Protein AF-A0A5C6BCT9-F1 (afdb_monomer)

Organism: NCBI:txid2528004

Solvent-accessible surface area (backbone atoms only — not comparable to full-atom values): 6026 Å² total; per-residue (Å²): 112,51,67,58,30,46,53,52,21,51,51,41,50,52,51,44,54,54,49,53,48,53,54,53,56,46,30,68,36,83,82,48,69,63,57,76,90,54,64,61,57,38,62,55,40,21,53,52,31,17,50,18,51,40,49,30,27,51,70,67,74,62,57,91,51,93,64,52,34,55,53,46,19,50,54,42,23,54,50,41,49,52,49,52,53,49,42,41,62,56,21,50,63,52,43,52,51,51,54,50,54,50,44,71,74,49,76,71,84,73,77,133

pLDDT: mean 81.6, std 11.82, range [47.47, 94.31]

Foldseek 3Di:
DLVVLVVQLVVLVVVLVVLLVVLLVLLQDLPNPQPPPPVVNLPPRLLSNLSSVQVNCVVVVNRPDPCSSVVSSVVRSVVRVVSSVVSSVVSVVSSVVVVVVVCVVCVPDDDD

Nearest PDB structures (foldseek):
  7a0g-assembly1_JJJ  TM=2.947E-01  e=9.870E+00  Serratia marcescens

Mean predicted aligned error: 7.82 Å

Radius of gyration: 19.72 Å; Cα contacts (8 Å, |Δi|>4): 82; chains: 1; bounding box: 42×19×59 Å

Secondary structure (DSSP, 8-state):
-HHHHHHHHHHHHHHHHHHHHHHHHHHT-SSS-S----THHHHHHHHHHHHHHHHHHHHTT---STTHHHHHHHHHHHHHHHHHHHHHHHHHHHHHHHHHHHHHH--S----

Sequence (112 aa):
MIWVALTFTLLFVVAFVFKAKVVWDASHDIYSGGGVPTLDFPIFFPPLIAFGVSSTLRLAGLNPFPFFGIVIWLGLTVSAAMMIWYFDHLGAPERLRQLNAIRSRNPEGGEP

Structure (mmCIF, N/CA/C/O backbone):
data_AF-A0A5C6BCT9-F1
#
_entry.id   AF-A0A5C6BCT9-F1
#
loop_
_atom_site.group_PDB
_atom_site.id
_atom_site.type_symbol
_atom_site.label_atom_id
_atom_site.label_alt_id
_atom_site.label_comp_id
_atom_site.label_asym_id
_atom_site.label_entity_id
_atom_site.label_seq_id
_atom_site.pdbx_PDB_ins_code
_atom_site.Cartn_x
_atom_site.Cartn_y
_atom_site.Cartn_z
_atom_site.occupancy
_atom_site.B_iso_or_equiv
_atom_site.auth_seq_id
_atom_site.auth_comp_id
_atom_site.auth_asym_id
_atom_site.auth_atom_id
_atom_site.pdbx_PDB_model_num
ATOM 1 N N . MET A 1 1 ? -19.045 11.963 15.087 1.00 82.00 1 MET A N 1
ATOM 2 C CA . MET A 1 1 ? -17.597 11.641 15.132 1.00 82.00 1 MET A CA 1
ATOM 3 C C . MET A 1 1 ? -17.235 10.460 14.234 1.00 82.00 1 MET A C 1
ATOM 5 O O . MET A 1 1 ? -16.283 10.594 13.480 1.00 82.00 1 MET A O 1
ATOM 9 N N . ILE A 1 2 ? -17.999 9.356 14.232 1.00 90.44 2 ILE A N 1
ATOM 10 C CA . ILE A 1 2 ? -17.712 8.187 13.372 1.00 90.44 2 ILE A CA 1
ATOM 11 C C . IL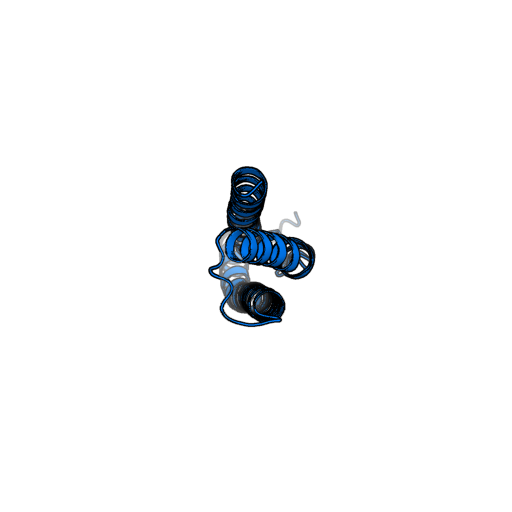E A 1 2 ? -17.648 8.520 11.871 1.00 90.44 2 ILE A C 1
ATOM 13 O O . ILE A 1 2 ? -16.712 8.107 11.200 1.00 90.44 2 ILE A O 1
ATOM 17 N N . TRP A 1 3 ? -18.562 9.358 11.370 1.00 90.19 3 TRP A N 1
ATOM 18 C CA . TRP A 1 3 ? -18.569 9.801 9.971 1.00 90.19 3 TRP A CA 1
ATOM 19 C C . TRP A 1 3 ? -17.291 10.539 9.560 1.00 90.19 3 TRP A C 1
ATOM 21 O O . TRP A 1 3 ? -16.826 10.365 8.444 1.00 90.19 3 TRP A O 1
ATOM 31 N N . VAL A 1 4 ? -16.679 11.306 10.467 1.00 90.06 4 VAL A N 1
ATOM 32 C CA . VAL A 1 4 ? -15.415 12.010 10.192 1.00 90.06 4 VAL A CA 1
ATOM 33 C C . VAL A 1 4 ? -14.270 11.009 10.034 1.00 90.06 4 VAL A C 1
ATOM 35 O O . VAL A 1 4 ? -13.511 11.100 9.073 1.00 90.06 4 VAL A O 1
ATOM 38 N N . ALA A 1 5 ? -14.178 10.024 10.934 1.00 86.56 5 ALA A N 1
ATOM 39 C CA . ALA A 1 5 ? -13.176 8.962 10.848 1.00 86.56 5 ALA A CA 1
ATOM 40 C C . ALA A 1 5 ? -13.358 8.110 9.580 1.00 86.56 5 ALA A C 1
ATOM 42 O O . ALA A 1 5 ? -12.379 7.772 8.915 1.00 86.56 5 ALA A O 1
ATOM 43 N N . LEU A 1 6 ? -14.606 7.828 9.205 1.00 89.69 6 LEU A N 1
ATOM 44 C CA . LEU A 1 6 ? -14.941 7.065 8.008 1.00 89.69 6 LEU A CA 1
ATOM 45 C C . LEU A 1 6 ? -14.572 7.824 6.725 1.00 89.69 6 LEU A C 1
ATOM 47 O O . LEU A 1 6 ? -13.874 7.272 5.878 1.00 89.69 6 LEU A O 1
ATOM 51 N N . THR A 1 7 ? -14.949 9.102 6.607 1.00 92.06 7 THR A N 1
ATOM 52 C CA . THR A 1 7 ? -14.578 9.948 5.460 1.00 92.06 7 THR A CA 1
ATOM 53 C C . THR A 1 7 ? -13.064 10.104 5.340 1.00 92.06 7 THR A C 1
ATOM 55 O O . THR A 1 7 ? -12.522 9.975 4.244 1.00 92.06 7 THR A O 1
ATOM 58 N N . PHE A 1 8 ? -12.364 10.317 6.459 1.00 91.12 8 PHE A N 1
ATOM 59 C CA . PHE A 1 8 ? -10.902 10.371 6.490 1.00 91.12 8 PHE A CA 1
ATOM 60 C C . PHE A 1 8 ? -10.286 9.060 5.982 1.00 91.12 8 PHE A C 1
ATOM 62 O O . PHE A 1 8 ? -9.439 9.078 5.095 1.00 91.12 8 PHE A O 1
ATOM 69 N N . THR A 1 9 ? -10.761 7.916 6.482 1.00 91.06 9 THR A N 1
ATOM 70 C CA . THR A 1 9 ? -10.284 6.590 6.055 1.00 91.06 9 THR A CA 1
ATOM 71 C C . THR A 1 9 ? -10.480 6.385 4.556 1.00 91.06 9 THR A C 1
ATOM 73 O O . THR A 1 9 ? -9.542 6.000 3.864 1.00 91.06 9 THR A O 1
ATOM 76 N N . LEU A 1 10 ? -11.677 6.681 4.043 1.00 93.56 10 LEU A N 1
ATOM 77 C CA . LEU A 1 10 ? -11.998 6.544 2.623 1.00 93.56 10 LEU A CA 1
ATOM 78 C C . LEU A 1 10 ? -11.096 7.419 1.750 1.00 93.56 10 LEU A C 1
ATOM 80 O O . LEU A 1 10 ? -10.593 6.941 0.738 1.00 93.56 10 LEU A O 1
ATOM 84 N N . LEU A 1 11 ? -10.836 8.663 2.162 1.00 94.31 11 LEU A N 1
ATOM 85 C CA . LEU A 1 11 ? -9.946 9.569 1.438 1.00 94.31 11 LEU A CA 1
ATOM 86 C C . LEU A 1 11 ? -8.533 8.986 1.315 1.00 94.31 11 LEU A C 1
ATOM 88 O O . LEU A 1 11 ? -7.976 8.971 0.218 1.00 94.31 11 LEU A O 1
ATOM 92 N N . PHE A 1 12 ? -7.970 8.453 2.403 1.00 91.38 12 PHE A N 1
ATOM 93 C CA . PHE A 1 12 ? -6.632 7.855 2.368 1.00 91.38 12 PHE A CA 1
ATOM 94 C C . PHE A 1 12 ? -6.580 6.524 1.623 1.00 91.38 12 PHE A C 1
ATOM 96 O O . PHE A 1 12 ? -5.581 6.255 0.963 1.00 91.38 12 PHE A O 1
ATOM 103 N N . VAL A 1 13 ? -7.642 5.717 1.662 1.00 91.06 13 VAL A N 1
ATOM 104 C CA . VAL A 1 13 ? -7.742 4.492 0.850 1.00 91.06 13 VAL A CA 1
ATOM 105 C C . VAL A 1 13 ? -7.777 4.835 -0.638 1.00 91.06 13 VAL A C 1
ATOM 107 O O . VAL A 1 13 ? -7.029 4.253 -1.420 1.00 91.06 13 VAL A O 1
ATOM 110 N N . VAL A 1 14 ? -8.591 5.814 -1.039 1.00 93.00 14 VAL A N 1
ATOM 111 C CA . VAL A 1 14 ? -8.648 6.278 -2.431 1.00 93.00 14 VAL A CA 1
ATOM 112 C C . VAL A 1 14 ? -7.287 6.821 -2.864 1.00 93.00 14 VAL A C 1
ATOM 114 O O . VAL A 1 14 ? -6.767 6.422 -3.905 1.00 93.00 14 VAL A O 1
ATOM 117 N N . ALA A 1 15 ? -6.663 7.670 -2.047 1.00 88.75 15 ALA A N 1
ATOM 118 C CA . ALA A 1 15 ? -5.352 8.230 -2.347 1.00 88.75 15 ALA A CA 1
ATOM 119 C C . ALA A 1 15 ? -4.242 7.156 -2.401 1.00 88.75 15 ALA A C 1
ATOM 121 O O . ALA A 1 15 ? -3.360 7.243 -3.253 1.00 88.75 15 ALA A O 1
ATOM 122 N N . PHE A 1 16 ? -4.325 6.102 -1.579 1.00 88.56 16 PHE A N 1
ATOM 123 C CA . PHE A 1 16 ? -3.442 4.934 -1.660 1.00 88.56 16 PHE A CA 1
ATOM 124 C C . PHE A 1 16 ? -3.590 4.210 -3.000 1.00 88.56 16 PHE A C 1
ATOM 126 O O . PHE A 1 16 ? -2.592 3.933 -3.655 1.00 88.56 16 PHE A O 1
ATOM 133 N N . VAL A 1 17 ? -4.817 3.961 -3.463 1.00 89.88 17 VAL A N 1
ATOM 134 C CA . VAL A 1 17 ? -5.051 3.323 -4.771 1.00 89.88 17 VAL A CA 1
ATOM 135 C C . VAL A 1 17 ? -4.520 4.190 -5.916 1.00 89.88 17 VAL A C 1
ATOM 137 O O . VAL A 1 17 ? -3.851 3.679 -6.814 1.00 89.88 17 VAL A O 1
ATOM 140 N N . PHE A 1 18 ? -4.748 5.507 -5.875 1.00 89.62 18 PHE A N 1
ATOM 141 C CA . PHE A 1 18 ? -4.181 6.426 -6.867 1.00 89.62 18 PHE A CA 1
ATOM 142 C C . PHE A 1 18 ? -2.651 6.411 -6.858 1.00 89.62 18 PHE A C 1
ATOM 144 O O . PHE A 1 18 ? -2.037 6.352 -7.922 1.00 89.62 18 PHE A O 1
ATOM 151 N N . LYS A 1 19 ? -2.023 6.417 -5.678 1.00 85.69 19 LYS A N 1
ATOM 152 C CA . LYS A 1 19 ? -0.565 6.342 -5.569 1.00 85.69 19 LYS A CA 1
ATOM 153 C C . LYS A 1 19 ? -0.037 4.999 -6.080 1.00 85.69 19 LYS A C 1
ATOM 155 O O . LYS A 1 19 ? 0.937 5.001 -6.822 1.00 85.69 19 LYS A O 1
ATOM 160 N N . ALA A 1 20 ? -0.706 3.887 -5.776 1.00 83.88 20 ALA A N 1
ATOM 161 C CA . ALA A 1 20 ? -0.362 2.566 -6.303 1.00 83.88 20 ALA A CA 1
ATOM 162 C C . ALA A 1 20 ? -0.398 2.532 -7.837 1.00 83.88 20 ALA A C 1
ATOM 164 O O . ALA A 1 20 ? 0.507 1.984 -8.461 1.00 83.88 20 ALA A O 1
ATOM 165 N N . LYS A 1 21 ? -1.401 3.179 -8.445 1.00 85.44 21 LYS A N 1
ATOM 166 C CA . LYS A 1 21 ? -1.470 3.348 -9.899 1.00 85.44 21 LYS A CA 1
ATOM 167 C C . LYS A 1 21 ? -0.292 4.161 -10.439 1.00 85.44 21 LYS A C 1
ATOM 169 O O . LYS A 1 21 ? 0.315 3.745 -11.412 1.00 85.44 21 LYS A O 1
ATOM 174 N N . VAL A 1 22 ? 0.066 5.279 -9.804 1.00 84.44 22 VAL A N 1
ATOM 175 C CA . VAL A 1 22 ? 1.234 6.078 -10.223 1.00 84.44 22 VAL A CA 1
ATOM 176 C C . VAL A 1 22 ? 2.524 5.260 -10.138 1.00 84.44 22 VAL A C 1
ATOM 178 O O . VAL A 1 22 ? 3.351 5.341 -11.037 1.00 84.44 22 VAL A O 1
ATOM 181 N N . VAL A 1 23 ? 2.690 4.456 -9.082 1.00 81.19 23 VAL A N 1
ATOM 182 C CA . VAL A 1 23 ? 3.844 3.552 -8.934 1.00 81.19 23 VAL A CA 1
ATOM 183 C C . VAL A 1 23 ? 3.870 2.527 -10.073 1.00 81.19 23 VAL A C 1
ATOM 185 O O . VAL A 1 23 ? 4.931 2.279 -10.636 1.00 81.19 23 VAL A O 1
ATOM 188 N N . TRP A 1 24 ? 2.715 1.962 -10.434 1.00 79.25 24 TRP A N 1
ATOM 189 C CA . TRP A 1 24 ? 2.581 1.037 -11.561 1.00 79.25 24 TRP A CA 1
ATOM 190 C C . TRP A 1 24 ? 2.908 1.692 -12.908 1.00 79.25 24 TRP A C 1
ATOM 192 O O . TRP A 1 2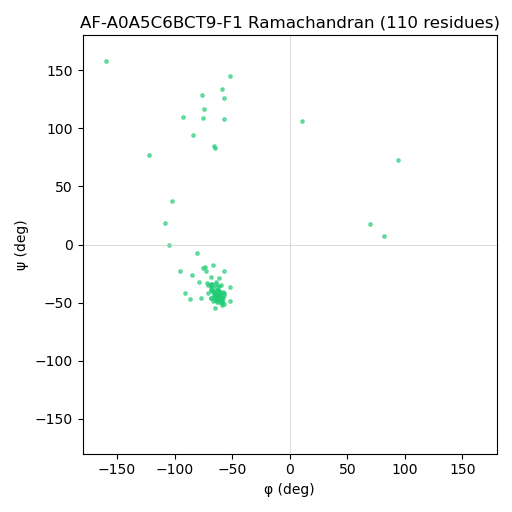4 ? 3.690 1.149 -13.681 1.00 79.25 24 TRP A O 1
ATOM 202 N N . ASP A 1 25 ? 2.333 2.860 -13.195 1.00 79.62 25 ASP A N 1
ATOM 203 C CA . ASP A 1 25 ? 2.564 3.569 -14.456 1.00 79.62 25 ASP A CA 1
ATOM 204 C C . ASP A 1 25 ? 4.048 3.956 -14.585 1.00 79.62 25 ASP A C 1
ATOM 206 O O . ASP A 1 25 ? 4.651 3.785 -15.641 1.00 79.62 25 ASP A O 1
ATOM 210 N N . ALA A 1 26 ? 4.666 4.393 -13.483 1.00 76.31 26 ALA A N 1
ATOM 211 C CA . ALA A 1 26 ? 6.086 4.711 -13.435 1.00 76.31 26 ALA A CA 1
ATOM 212 C C . ALA A 1 26 ? 6.988 3.481 -13.630 1.00 76.31 26 ALA A C 1
ATOM 214 O O . ALA A 1 26 ? 7.986 3.564 -14.341 1.00 76.31 26 ALA A O 1
ATOM 215 N N . SER A 1 27 ? 6.651 2.328 -13.043 1.00 72.00 27 SER A N 1
ATOM 216 C CA . SER A 1 27 ? 7.468 1.115 -13.194 1.00 72.00 27 SER A CA 1
ATOM 217 C C . SER A 1 27 ? 7.481 0.555 -14.622 1.00 72.00 27 SER A C 1
ATOM 219 O O . SER A 1 27 ? 8.377 -0.221 -14.955 1.00 72.00 27 SER A O 1
ATOM 221 N N . HIS A 1 28 ? 6.527 0.965 -15.463 1.00 70.94 28 HIS A N 1
ATOM 222 C CA . HIS A 1 28 ? 6.412 0.563 -16.868 1.00 70.94 28 HIS A CA 1
ATOM 223 C C . HIS A 1 28 ? 6.850 1.649 -17.862 1.00 70.94 28 HIS A C 1
ATOM 225 O O . HIS A 1 28 ? 6.802 1.418 -19.073 1.00 70.94 28 HIS A O 1
ATOM 231 N N . ASP A 1 29 ? 7.276 2.819 -17.383 1.00 71.25 29 ASP A N 1
ATOM 232 C CA . ASP A 1 29 ? 7.829 3.862 -18.241 1.00 71.25 29 ASP A CA 1
ATOM 233 C C . ASP A 1 29 ? 9.267 3.506 -18.654 1.00 71.25 29 ASP A C 1
ATOM 235 O O . ASP A 1 29 ? 10.133 3.213 -17.831 1.00 71.25 29 ASP A O 1
ATOM 239 N N . ILE A 1 30 ? 9.524 3.556 -19.959 1.00 63.97 30 ILE A N 1
ATOM 240 C CA . ILE A 1 30 ? 10.796 3.196 -20.599 1.00 63.97 30 ILE A CA 1
ATOM 241 C C . ILE A 1 30 ? 11.922 4.144 -20.158 1.00 63.97 30 ILE A C 1
ATOM 243 O O . ILE A 1 30 ? 13.091 3.749 -20.068 1.00 63.97 30 ILE A O 1
ATOM 247 N N . TYR A 1 31 ? 11.562 5.404 -19.894 1.00 64.12 31 TYR A N 1
ATOM 248 C CA . TYR A 1 31 ? 12.488 6.487 -19.566 1.00 64.12 31 TYR A CA 1
ATOM 249 C C . TYR A 1 31 ? 12.656 6.690 -18.062 1.00 64.12 31 TYR A C 1
ATOM 251 O O . TYR A 1 31 ? 13.687 7.202 -17.618 1.00 64.12 31 TYR A O 1
ATOM 259 N N . SER A 1 32 ? 11.679 6.253 -17.268 1.00 59.03 32 SER A N 1
ATOM 260 C CA . SER A 1 32 ? 11.770 6.261 -15.816 1.00 59.03 32 SER A CA 1
ATOM 261 C C . SER A 1 32 ? 12.503 4.985 -15.391 1.00 59.03 32 SER A C 1
ATOM 263 O O . SER A 1 32 ? 11.970 3.880 -15.346 1.00 59.03 32 SER A O 1
ATOM 265 N N . GLY A 1 33 ? 13.819 5.111 -15.216 1.00 47.47 33 GLY A N 1
ATOM 266 C CA . GLY A 1 33 ? 14.667 3.995 -14.823 1.00 47.47 33 GLY A CA 1
ATOM 267 C C . GLY A 1 33 ? 14.179 3.390 -13.509 1.00 47.47 33 GLY A C 1
ATOM 268 O O . GLY A 1 33 ? 14.345 4.022 -12.476 1.00 47.47 33 GLY A O 1
ATOM 269 N N . GLY A 1 34 ? 13.593 2.189 -13.603 1.00 48.38 34 GLY A N 1
ATOM 270 C CA . GLY A 1 34 ? 13.279 1.231 -12.537 1.00 48.38 34 GLY A CA 1
ATOM 271 C C . GLY A 1 34 ? 13.429 1.750 -11.109 1.00 48.38 34 GLY A C 1
ATOM 272 O O . GLY A 1 34 ? 14.545 1.876 -10.608 1.00 48.38 34 GLY A O 1
ATOM 273 N N . GLY A 1 35 ? 12.289 1.988 -10.468 1.00 53.56 35 GLY A N 1
ATOM 274 C CA . GLY A 1 35 ? 12.218 2.413 -9.079 1.00 53.56 35 GLY A CA 1
ATOM 275 C C . GLY A 1 35 ? 12.152 3.926 -8.952 1.00 53.56 35 GLY A C 1
ATOM 276 O O . GLY A 1 35 ? 13.091 4.570 -8.486 1.00 53.56 35 GLY A O 1
ATOM 277 N N . VAL A 1 36 ? 11.003 4.518 -9.299 1.00 55.78 36 VAL A N 1
ATOM 278 C CA . VAL A 1 36 ? 10.697 5.845 -8.755 1.00 55.78 36 VAL A CA 1
ATOM 279 C C . VAL A 1 36 ? 10.725 5.703 -7.229 1.00 55.78 36 VAL A C 1
ATOM 281 O O . VAL A 1 36 ? 10.032 4.819 -6.712 1.00 55.78 36 VAL A O 1
ATOM 284 N N . PRO A 1 37 ? 11.509 6.523 -6.499 1.00 58.09 37 PRO A N 1
ATOM 285 C CA . PRO A 1 37 ? 11.612 6.453 -5.048 1.00 58.09 37 PRO A CA 1
ATOM 286 C C . PRO A 1 37 ? 10.264 6.831 -4.432 1.00 58.09 37 PRO A C 1
ATOM 288 O O . PRO A 1 37 ? 10.001 7.976 -4.078 1.00 58.09 37 PRO A O 1
ATOM 291 N N . THR A 1 38 ? 9.388 5.839 -4.326 1.00 69.94 38 THR A N 1
ATOM 292 C CA . THR A 1 38 ? 8.033 5.954 -3.789 1.00 69.94 38 THR A CA 1
ATOM 293 C C . THR A 1 38 ? 7.977 5.402 -2.373 1.00 69.94 38 THR A C 1
ATOM 295 O O . THR A 1 38 ? 7.002 4.788 -1.958 1.00 69.94 38 THR A O 1
ATOM 298 N N . LEU A 1 39 ? 9.038 5.644 -1.593 1.00 72.06 39 LEU A N 1
ATOM 299 C CA . LEU A 1 39 ? 9.082 5.375 -0.150 1.00 72.06 39 LEU A CA 1
ATOM 300 C C . LEU A 1 39 ? 7.964 6.106 0.604 1.00 72.06 39 LEU A C 1
ATOM 302 O O . LEU A 1 39 ? 7.540 5.665 1.668 1.00 72.06 39 LEU A O 1
ATOM 306 N N . ASP A 1 40 ? 7.431 7.183 0.030 1.00 75.31 40 ASP A N 1
ATOM 307 C CA . ASP A 1 40 ? 6.260 7.879 0.543 1.00 75.31 40 ASP A CA 1
ATOM 308 C C . ASP A 1 40 ? 5.000 6.988 0.573 1.00 75.31 40 ASP A C 1
ATOM 310 O O . ASP A 1 40 ? 4.154 7.130 1.458 1.00 75.31 40 ASP A O 1
ATOM 314 N N . PHE A 1 41 ? 4.904 6.010 -0.329 1.00 78.12 41 PHE A N 1
ATOM 315 C CA . PHE A 1 41 ? 3.783 5.083 -0.417 1.00 78.12 41 PHE A CA 1
ATOM 316 C C . PHE A 1 41 ? 3.644 4.155 0.812 1.00 78.12 41 PHE A C 1
ATOM 318 O O . PHE A 1 41 ? 2.583 4.189 1.439 1.00 78.12 41 PHE A O 1
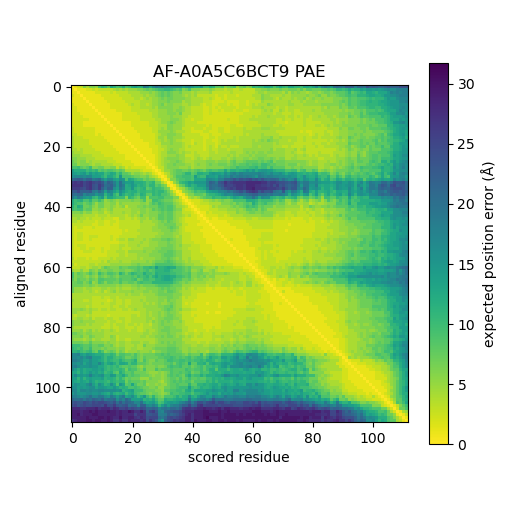ATOM 325 N N . PRO A 1 42 ? 4.669 3.383 1.234 1.00 82.44 42 PRO A N 1
ATOM 326 C CA . PRO A 1 42 ? 4.609 2.564 2.446 1.00 82.44 42 PRO A CA 1
ATOM 327 C C . PRO A 1 42 ? 4.727 3.376 3.746 1.00 82.44 42 PRO A C 1
ATOM 329 O O . PRO A 1 42 ? 4.326 2.882 4.796 1.00 82.44 42 PRO A O 1
ATOM 332 N N . ILE A 1 43 ? 5.264 4.602 3.711 1.00 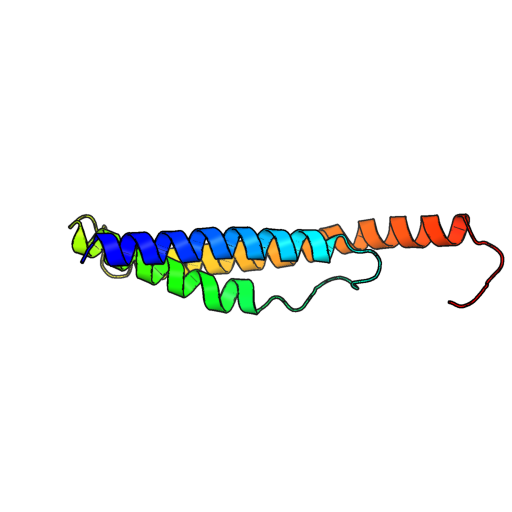83.06 43 ILE A N 1
ATOM 333 C CA . ILE A 1 43 ? 5.490 5.394 4.930 1.00 83.06 43 ILE A CA 1
ATOM 334 C C . ILE A 1 43 ? 4.258 6.212 5.324 1.00 83.06 43 ILE A C 1
ATOM 336 O O . ILE A 1 43 ? 3.885 6.202 6.494 1.00 83.06 43 ILE A O 1
ATOM 340 N N . PHE A 1 44 ? 3.615 6.925 4.392 1.00 85.19 44 PHE A N 1
ATOM 341 C CA . PHE A 1 44 ? 2.572 7.893 4.762 1.00 85.19 44 PHE A CA 1
ATOM 342 C C . PHE A 1 44 ? 1.167 7.301 4.783 1.00 85.19 44 PHE A C 1
ATOM 344 O O . PHE A 1 44 ? 0.388 7.594 5.688 1.00 85.19 44 PHE A O 1
ATOM 351 N N . PHE A 1 45 ? 0.816 6.461 3.813 1.00 87.75 45 PHE A N 1
ATOM 352 C CA . PHE A 1 45 ? -0.563 5.991 3.687 1.00 87.75 45 PHE A CA 1
ATOM 353 C C . PHE A 1 45 ? -0.940 4.893 4.694 1.00 87.75 45 PHE A C 1
ATOM 355 O O . PHE A 1 45 ? -1.992 5.030 5.326 1.00 87.75 45 PHE A O 1
ATOM 362 N N . PRO A 1 46 ? -0.123 3.842 4.920 1.00 90.81 46 PRO A N 1
ATOM 363 C CA . PRO A 1 46 ? -0.435 2.794 5.888 1.00 90.81 46 PRO A CA 1
ATOM 364 C C . PRO A 1 46 ? -0.793 3.291 7.297 1.00 90.81 46 PRO A C 1
ATOM 366 O O . PRO A 1 46 ? -1.827 2.853 7.808 1.00 90.81 46 PRO A O 1
ATOM 369 N N . PRO A 1 47 ? -0.033 4.202 7.944 1.00 91.31 47 PRO A N 1
ATOM 370 C CA . PRO A 1 47 ? -0.383 4.658 9.288 1.00 91.31 47 PRO A CA 1
ATOM 371 C C . PRO A 1 47 ? -1.668 5.496 9.311 1.00 91.31 47 PRO A C 1
ATOM 373 O O . PRO A 1 47 ? -2.448 5.378 10.255 1.00 91.31 47 PRO A O 1
ATOM 376 N N . LEU A 1 48 ? -1.939 6.297 8.274 1.00 92.56 48 LEU A N 1
ATOM 377 C CA . LEU A 1 48 ? -3.145 7.132 8.201 1.00 92.56 48 LEU A CA 1
ATOM 378 C C . LEU A 1 48 ? -4.406 6.288 7.977 1.00 92.56 48 LEU A C 1
ATOM 380 O O . LEU A 1 48 ? -5.416 6.498 8.653 1.00 92.56 48 LEU A O 1
ATOM 384 N N . ILE A 1 49 ? -4.331 5.278 7.104 1.00 92.06 49 ILE A N 1
ATOM 385 C CA . ILE A 1 49 ? -5.414 4.304 6.910 1.00 92.06 49 ILE A CA 1
ATOM 386 C C . ILE A 1 49 ? -5.638 3.509 8.198 1.00 92.06 49 ILE A C 1
ATOM 388 O O . ILE A 1 49 ? -6.771 3.400 8.665 1.00 92.06 49 ILE A O 1
ATOM 392 N N . ALA A 1 50 ? -4.571 2.999 8.817 1.00 93.44 50 ALA A N 1
ATOM 393 C CA . ALA A 1 50 ? -4.663 2.231 10.053 1.00 93.44 50 ALA A CA 1
ATOM 394 C C . ALA A 1 50 ? -5.277 3.039 11.204 1.00 93.44 50 ALA A C 1
ATOM 396 O O . ALA A 1 50 ? -6.131 2.525 11.934 1.00 93.44 50 ALA A O 1
ATOM 397 N N . PHE A 1 51 ? -4.895 4.310 11.347 1.00 92.12 51 PHE A N 1
ATOM 398 C CA . PHE A 1 51 ? -5.486 5.227 12.317 1.00 92.12 51 PHE A CA 1
ATOM 399 C C . PHE A 1 51 ? -6.979 5.453 12.051 1.00 92.12 51 PHE A C 1
ATOM 401 O O . PHE A 1 51 ? -7.788 5.373 12.980 1.00 92.12 51 PHE A O 1
ATOM 408 N N . GLY A 1 52 ? -7.358 5.684 10.791 1.00 91.69 52 GLY A N 1
ATOM 409 C CA . GLY A 1 52 ? -8.748 5.872 10.382 1.00 91.69 52 GLY A CA 1
ATOM 410 C C . GLY A 1 52 ? -9.623 4.644 10.658 1.00 91.69 52 GLY A C 1
ATOM 411 O O . GLY A 1 52 ? -10.662 4.757 11.318 1.00 91.69 52 GLY A O 1
ATOM 412 N N . VAL A 1 53 ? -9.168 3.455 10.246 1.00 92.12 53 VAL A N 1
ATOM 413 C CA . VAL A 1 53 ? -9.870 2.181 10.483 1.00 92.12 53 VAL A CA 1
ATOM 414 C C . VAL A 1 53 ? -10.006 1.914 11.981 1.00 92.12 53 VAL A C 1
ATOM 416 O O . VAL A 1 53 ? -11.104 1.635 12.460 1.00 92.12 53 VAL A O 1
ATOM 419 N N . SER A 1 54 ? -8.924 2.074 12.746 1.00 92.75 54 SER A N 1
ATOM 420 C CA . SER A 1 54 ? -8.940 1.854 14.200 1.00 92.75 54 SER A CA 1
ATOM 421 C C . SER A 1 54 ? -9.878 2.814 14.918 1.00 92.75 54 SER A C 1
ATOM 423 O O . SER A 1 54 ? -10.614 2.407 15.813 1.00 92.75 54 SER A O 1
ATOM 425 N N . SER A 1 55 ? -9.878 4.087 14.518 1.00 91.12 55 SER A N 1
ATOM 426 C CA . SER A 1 55 ? -10.768 5.100 15.086 1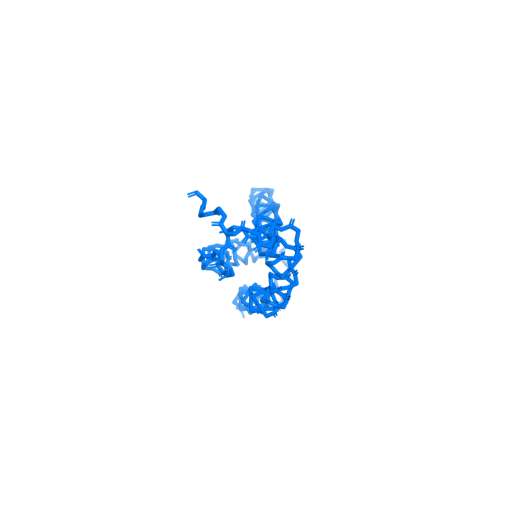.00 91.12 55 SER A CA 1
ATOM 427 C C . SER A 1 55 ? -12.227 4.788 14.767 1.00 91.12 55 SER A C 1
ATOM 429 O O . SER A 1 55 ? -13.075 4.862 15.653 1.00 91.12 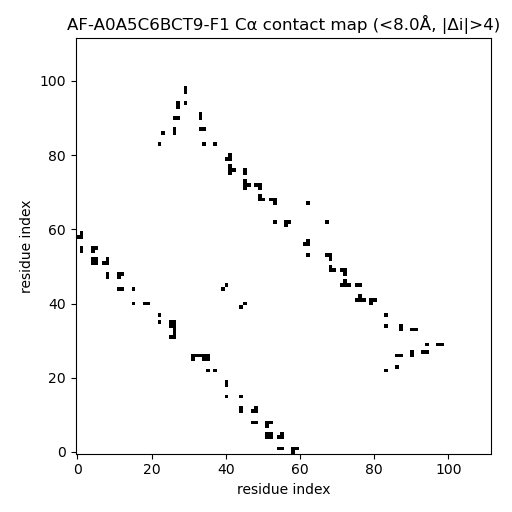55 SER A O 1
ATOM 431 N N . THR A 1 56 ? -12.518 4.374 13.533 1.00 92.44 56 THR A N 1
ATOM 432 C CA . THR A 1 56 ? -13.869 3.999 13.096 1.00 92.44 56 THR A CA 1
ATOM 433 C C . THR A 1 56 ? -14.381 2.784 13.868 1.00 92.44 56 THR A C 1
ATOM 435 O O . THR A 1 56 ? -15.474 2.832 14.428 1.00 92.44 56 THR A O 1
ATOM 438 N N . LEU A 1 57 ? -13.573 1.726 13.982 1.00 92.19 57 LEU A N 1
ATOM 439 C CA . LEU A 1 57 ? -13.935 0.513 14.720 1.00 92.19 57 LEU A CA 1
ATOM 440 C C . LEU A 1 57 ? -14.082 0.763 16.220 1.00 92.19 57 LEU A C 1
ATOM 442 O O . LEU A 1 57 ? -15.021 0.264 16.837 1.00 92.19 57 LEU A O 1
ATOM 446 N N . ARG A 1 58 ? -13.198 1.574 16.813 1.00 90.69 58 ARG A N 1
ATOM 447 C CA . ARG A 1 58 ? -13.300 1.967 18.224 1.00 90.69 58 ARG A CA 1
ATOM 448 C C . ARG A 1 58 ? -14.578 2.756 18.493 1.00 90.69 58 ARG A C 1
ATOM 450 O O . ARG A 1 58 ? -15.251 2.475 19.479 1.00 90.69 58 ARG A O 1
ATOM 457 N N . LEU A 1 59 ? -14.927 3.706 17.625 1.00 90.94 59 LEU A N 1
ATOM 458 C CA . LEU A 1 59 ? -16.164 4.485 17.741 1.00 90.94 59 LEU A CA 1
ATOM 459 C C . LEU A 1 59 ? -17.422 3.640 17.500 1.00 90.94 59 LEU A C 1
ATOM 461 O O . LEU A 1 59 ? -18.468 3.956 18.056 1.00 90.94 59 LEU A O 1
ATOM 465 N N . ALA A 1 60 ? -17.322 2.573 16.707 1.00 91.69 60 ALA A N 1
ATOM 466 C CA . ALA A 1 60 ? -18.404 1.619 16.482 1.00 91.69 60 ALA A CA 1
ATOM 467 C C . ALA A 1 60 ? -18.550 0.571 17.603 1.00 91.69 60 ALA A C 1
ATOM 469 O O . ALA A 1 60 ? -19.492 -0.214 17.571 1.00 91.69 60 ALA A O 1
ATOM 470 N N . GLY A 1 61 ? -17.622 0.513 18.568 1.00 90.94 61 GLY A N 1
ATOM 471 C CA . GLY A 1 61 ? -17.586 -0.556 19.575 1.00 90.94 61 GLY A CA 1
ATOM 472 C C . GLY A 1 61 ? -17.193 -1.928 19.009 1.00 90.94 61 GLY A C 1
ATOM 473 O O . GLY A 1 61 ? -17.424 -2.943 19.654 1.00 90.94 61 GLY A O 1
ATOM 474 N N . LEU A 1 62 ? -16.592 -1.962 17.816 1.00 92.25 62 LEU A N 1
ATOM 475 C CA . LEU A 1 62 ? -16.232 -3.174 17.069 1.00 92.25 62 LEU A CA 1
ATOM 476 C C . LEU A 1 62 ? -14.718 -3.425 17.042 1.00 92.25 62 LEU A C 1
ATOM 478 O O . LEU A 1 62 ? -14.217 -4.128 16.168 1.00 92.25 62 LEU A O 1
ATOM 482 N N . ASN A 1 63 ? -13.958 -2.805 17.946 1.00 89.56 63 ASN A N 1
ATOM 483 C CA . ASN A 1 63 ? -12.509 -2.970 17.963 1.00 89.56 63 ASN A CA 1
ATOM 484 C C . ASN A 1 63 ? -12.144 -4.354 18.534 1.00 89.56 63 ASN A C 1
ATOM 486 O O . ASN A 1 63 ? -12.433 -4.599 19.706 1.00 89.56 63 ASN A O 1
ATOM 490 N N . PRO A 1 64 ? -11.510 -5.249 17.755 1.00 86.50 64 PRO A N 1
ATOM 491 C CA . PRO A 1 64 ? -11.358 -6.646 18.155 1.00 86.50 64 PRO A CA 1
ATOM 492 C C . PRO A 1 64 ? -10.369 -6.844 19.312 1.00 86.50 64 PRO A C 1
ATOM 494 O O . PRO A 1 64 ? -10.578 -7.719 20.145 1.00 86.50 64 PRO A O 1
ATOM 497 N N . PHE A 1 65 ? -9.300 -6.043 19.386 1.00 91.44 65 PHE A N 1
ATOM 498 C CA . PHE A 1 65 ? -8.312 -6.093 20.470 1.00 91.44 65 PHE A CA 1
ATOM 499 C C . PHE A 1 65 ? -7.513 -4.777 20.573 1.00 91.44 65 PHE A C 1
ATOM 501 O O . PHE A 1 65 ? -7.427 -4.018 19.595 1.00 91.44 65 PHE A O 1
ATOM 508 N N . PRO A 1 66 ? -6.913 -4.465 21.741 1.00 81.44 66 PRO A N 1
ATOM 509 C CA . PRO A 1 66 ? -5.956 -3.364 21.848 1.00 81.44 66 PRO A CA 1
ATOM 510 C C . PRO A 1 66 ? -4.789 -3.626 20.889 1.00 81.44 66 PRO A C 1
ATOM 512 O O . PRO A 1 66 ? -4.283 -4.735 20.863 1.00 81.44 66 PRO A O 1
ATOM 515 N N . PHE A 1 67 ? -4.368 -2.627 20.107 1.00 88.94 67 PHE A N 1
ATOM 516 C CA . PHE A 1 67 ? -3.330 -2.723 19.055 1.00 88.94 67 PHE A CA 1
ATOM 517 C C . PHE A 1 67 ? -3.761 -3.260 17.680 1.00 88.94 67 PHE A C 1
ATOM 519 O O . PHE A 1 67 ? -2.909 -3.369 16.798 1.00 88.94 67 PHE A O 1
ATOM 526 N N . PHE A 1 68 ? -5.053 -3.488 17.418 1.00 89.94 68 PHE A N 1
ATOM 527 C CA . PHE A 1 68 ? -5.524 -3.861 16.072 1.00 89.94 68 PHE A CA 1
ATOM 528 C C . PHE A 1 68 ? -5.039 -2.902 14.963 1.00 89.94 68 PHE A C 1
ATOM 530 O O . PHE A 1 68 ? -4.647 -3.332 13.880 1.00 89.94 68 PHE A O 1
ATOM 537 N N . GLY A 1 69 ? -4.954 -1.603 15.262 1.00 90.31 69 GLY A N 1
ATOM 538 C CA . GLY A 1 69 ? -4.391 -0.611 14.343 1.00 90.31 69 GLY A CA 1
ATOM 539 C C . GLY A 1 69 ? -2.931 -0.834 13.971 1.00 90.31 69 GLY A C 1
ATOM 540 O O . GLY A 1 69 ? -2.559 -0.604 12.827 1.00 90.31 69 GLY A O 1
ATOM 541 N N . ILE A 1 70 ? -2.110 -1.328 14.900 1.00 92.69 70 ILE A N 1
ATOM 542 C CA . ILE A 1 70 ? -0.704 -1.651 14.621 1.00 92.69 70 ILE A CA 1
ATOM 543 C C . ILE A 1 70 ? -0.631 -2.820 13.637 1.00 92.69 70 ILE A C 1
ATOM 545 O O . ILE A 1 70 ? 0.167 -2.784 12.706 1.00 92.69 70 ILE A O 1
ATOM 549 N N . VAL A 1 71 ? -1.506 -3.818 13.795 1.00 93.50 71 VAL A N 1
ATOM 550 C CA . VAL A 1 71 ? -1.591 -4.959 12.873 1.00 93.50 71 VAL A CA 1
ATOM 551 C C . VAL A 1 71 ? -1.984 -4.500 11.468 1.00 93.50 71 VAL A C 1
ATOM 553 O O . VAL A 1 71 ? -1.331 -4.892 10.503 1.00 93.50 71 VAL A O 1
ATOM 556 N N . ILE A 1 72 ? -2.988 -3.623 11.343 1.00 92.81 72 ILE A N 1
ATOM 557 C CA . ILE A 1 72 ? -3.370 -3.044 10.043 1.00 92.81 72 ILE A CA 1
ATOM 558 C C . ILE A 1 72 ? -2.211 -2.250 9.441 1.00 92.81 72 ILE A C 1
ATOM 560 O O . ILE A 1 72 ? -1.895 -2.424 8.267 1.00 92.81 72 ILE A O 1
ATOM 564 N N . TRP A 1 73 ? -1.569 -1.391 10.234 1.00 93.81 73 TRP A N 1
ATOM 565 C CA . TRP A 1 73 ? -0.452 -0.570 9.776 1.00 93.81 73 TRP A CA 1
ATOM 566 C C . TRP A 1 73 ? 0.696 -1.431 9.241 1.00 93.81 73 TRP A C 1
ATOM 568 O O . TRP A 1 73 ? 1.147 -1.210 8.116 1.00 93.81 73 TRP A O 1
ATOM 578 N N . LEU A 1 74 ? 1.133 -2.436 10.005 1.00 94.31 74 LEU A N 1
ATOM 579 C CA . LEU A 1 74 ? 2.185 -3.363 9.591 1.00 94.31 74 LEU A CA 1
ATOM 580 C C . LEU A 1 74 ? 1.782 -4.145 8.338 1.00 94.31 74 LEU A C 1
ATOM 582 O O . LEU A 1 74 ? 2.560 -4.202 7.390 1.00 94.31 74 LEU A O 1
ATOM 586 N N . GLY A 1 75 ? 0.560 -4.684 8.293 1.00 93.00 75 GLY A N 1
ATOM 587 C CA . GLY A 1 75 ? 0.055 -5.421 7.133 1.00 93.00 75 GLY A CA 1
ATOM 588 C C . GLY A 1 75 ? 0.044 -4.579 5.855 1.00 93.00 75 GLY A C 1
ATOM 589 O O . GLY A 1 75 ? 0.526 -5.026 4.814 1.00 93.00 75 GLY A O 1
ATOM 590 N N . LEU A 1 76 ? -0.434 -3.334 5.937 1.00 91.62 76 LEU A N 1
ATOM 591 C CA . LEU A 1 76 ? -0.444 -2.394 4.813 1.00 91.62 76 LEU A CA 1
ATOM 592 C C . LEU A 1 76 ? 0.970 -1.980 4.392 1.00 91.62 76 LEU A C 1
ATOM 594 O O . LEU A 1 76 ? 1.253 -1.911 3.199 1.00 91.62 76 LEU A O 1
ATOM 598 N N . THR A 1 77 ? 1.864 -1.747 5.354 1.00 91.50 77 THR A N 1
ATOM 599 C CA . THR A 1 77 ? 3.258 -1.352 5.092 1.00 91.50 77 THR A CA 1
ATOM 600 C C . THR A 1 77 ? 4.016 -2.469 4.381 1.00 91.50 77 THR A C 1
ATOM 602 O O . THR A 1 77 ? 4.651 -2.224 3.357 1.00 91.50 77 THR A O 1
ATOM 605 N N . VAL A 1 78 ? 3.903 -3.707 4.874 1.00 91.75 78 VAL A N 1
ATOM 606 C CA . VAL A 1 78 ? 4.519 -4.887 4.251 1.00 91.75 78 VAL A CA 1
ATOM 607 C C . VAL A 1 78 ? 3.946 -5.119 2.856 1.00 91.75 78 VAL A C 1
ATOM 609 O O . VAL A 1 78 ? 4.707 -5.349 1.922 1.00 91.75 78 VAL A O 1
ATOM 612 N N . SER A 1 79 ? 2.627 -4.995 2.686 1.00 89.25 79 SER A N 1
ATOM 613 C CA . SER A 1 79 ? 1.982 -5.153 1.375 1.00 89.25 79 SER A CA 1
ATOM 614 C C . SER A 1 79 ? 2.465 -4.104 0.370 1.00 89.25 79 SER A C 1
ATOM 616 O O . SER A 1 79 ? 2.800 -4.444 -0.761 1.00 89.25 79 SER A O 1
ATOM 618 N N . ALA A 1 80 ? 2.563 -2.837 0.783 1.00 87.00 80 ALA A N 1
ATOM 619 C CA . ALA A 1 80 ? 3.076 -1.757 -0.056 1.00 87.00 80 ALA A CA 1
ATOM 620 C C . ALA A 1 80 ? 4.560 -1.953 -0.413 1.00 87.00 80 ALA A C 1
ATOM 622 O O . ALA A 1 80 ? 4.939 -1.773 -1.568 1.00 87.00 80 ALA A O 1
ATOM 623 N N . ALA A 1 81 ? 5.388 -2.377 0.546 1.00 86.12 81 ALA A N 1
ATOM 624 C CA . ALA A 1 81 ? 6.798 -2.679 0.307 1.00 86.12 81 ALA A CA 1
ATOM 625 C C . ALA A 1 81 ? 6.980 -3.860 -0.662 1.00 86.12 81 ALA A C 1
ATOM 627 O O . ALA A 1 81 ? 7.792 -3.780 -1.581 1.00 86.12 81 ALA A O 1
ATOM 628 N N . MET A 1 82 ? 6.193 -4.928 -0.499 1.00 86.56 82 MET A N 1
ATOM 629 C CA . MET A 1 82 ? 6.179 -6.067 -1.421 1.00 86.56 82 MET A CA 1
ATOM 630 C C . MET A 1 82 ? 5.738 -5.655 -2.825 1.00 86.56 82 MET A C 1
ATOM 632 O O . MET A 1 82 ? 6.314 -6.124 -3.799 1.00 86.56 82 MET A O 1
ATOM 636 N N . MET A 1 83 ? 4.755 -4.760 -2.939 1.00 84.50 83 MET A N 1
ATOM 637 C CA . MET A 1 83 ? 4.295 -4.248 -4.229 1.00 84.50 83 MET A CA 1
ATOM 638 C C . MET A 1 83 ? 5.394 -3.458 -4.951 1.00 84.50 83 MET A C 1
ATOM 640 O O . MET A 1 83 ? 5.630 -3.703 -6.130 1.00 84.50 83 MET A O 1
ATOM 644 N N . ILE A 1 84 ? 6.102 -2.569 -4.240 1.00 82.56 84 ILE A N 1
ATOM 645 C CA . ILE A 1 84 ? 7.259 -1.838 -4.789 1.00 82.56 84 ILE A CA 1
ATOM 646 C C . ILE A 1 84 ? 8.330 -2.825 -5.248 1.00 82.56 84 ILE A C 1
ATOM 648 O O . ILE A 1 84 ? 8.744 -2.793 -6.402 1.00 82.56 84 ILE A O 1
ATOM 652 N N . TRP A 1 85 ? 8.718 -3.754 -4.371 1.00 83.31 85 TRP A N 1
ATOM 653 C CA . TRP A 1 85 ? 9.728 -4.759 -4.689 1.00 83.31 85 TRP A CA 1
ATOM 654 C C . TRP A 1 85 ? 9.350 -5.597 -5.919 1.00 83.31 85 TRP A C 1
ATOM 656 O O . TRP A 1 85 ? 10.187 -5.838 -6.788 1.00 83.31 85 TRP A O 1
ATOM 666 N N . TYR A 1 86 ? 8.086 -6.016 -6.013 1.00 82.75 86 TYR A N 1
ATOM 667 C CA . TYR A 1 86 ? 7.573 -6.807 -7.127 1.00 82.75 86 TYR A CA 1
ATOM 668 C C . TYR A 1 86 ? 7.591 -6.023 -8.442 1.00 82.75 86 TYR A C 1
ATOM 670 O O . TYR A 1 86 ? 8.014 -6.555 -9.468 1.00 82.75 86 TYR A O 1
ATOM 678 N N . PHE A 1 87 ? 7.172 -4.757 -8.421 1.00 77.62 87 PHE A N 1
ATOM 679 C CA . PHE A 1 87 ? 7.185 -3.904 -9.609 1.00 77.62 87 PHE A CA 1
ATOM 680 C C . PHE A 1 87 ? 8.599 -3.550 -10.058 1.00 77.62 87 PHE A C 1
ATOM 682 O O . PHE A 1 87 ? 8.852 -3.558 -11.260 1.00 77.62 87 PHE A O 1
ATOM 689 N N . ASP A 1 88 ? 9.536 -3.346 -9.135 1.00 75.06 88 ASP A N 1
ATOM 690 C CA . ASP A 1 88 ? 10.949 -3.173 -9.479 1.00 75.06 88 ASP A CA 1
ATOM 691 C C . ASP A 1 88 ? 11.518 -4.439 -10.144 1.00 75.06 88 ASP A C 1
ATOM 693 O O . ASP A 1 88 ? 12.221 -4.359 -11.155 1.00 75.06 88 ASP A O 1
ATOM 697 N N . HIS A 1 89 ? 11.167 -5.624 -9.628 1.00 76.88 89 HIS A N 1
ATOM 698 C CA . HIS A 1 89 ? 11.612 -6.901 -10.195 1.00 76.88 89 HIS A CA 1
ATOM 699 C C . HIS A 1 89 ? 11.013 -7.199 -11.575 1.00 76.88 89 HIS A C 1
ATOM 701 O O . HIS A 1 89 ? 11.712 -7.731 -12.438 1.00 76.88 89 HIS A O 1
ATOM 707 N N . LEU A 1 90 ? 9.735 -6.880 -11.799 1.00 70.75 90 LEU A N 1
ATOM 708 C CA . LEU A 1 90 ? 9.077 -7.078 -13.093 1.00 70.75 90 LEU A CA 1
ATOM 709 C C . LEU A 1 90 ? 9.418 -5.996 -14.123 1.00 70.75 90 LEU A C 1
ATOM 711 O O . LEU A 1 90 ? 9.482 -6.292 -15.316 1.00 70.75 90 LEU A O 1
ATOM 715 N N . GLY A 1 91 ? 9.657 -4.760 -13.684 1.00 67.69 91 GLY A N 1
ATOM 716 C CA . GLY A 1 91 ? 9.979 -3.643 -14.571 1.00 67.69 91 GLY A CA 1
ATOM 717 C C . GLY A 1 91 ? 11.347 -3.798 -15.239 1.00 67.69 91 GLY A C 1
ATOM 718 O O . GLY A 1 91 ? 11.516 -3.451 -16.407 1.00 67.69 91 GLY A O 1
ATOM 719 N N . ALA A 1 92 ? 12.325 -4.392 -14.547 1.00 70.31 92 ALA A N 1
ATOM 720 C CA . ALA A 1 92 ? 13.673 -4.601 -15.078 1.00 70.31 92 ALA A CA 1
ATOM 721 C C . ALA A 1 92 ? 13.734 -5.419 -16.397 1.00 70.31 92 ALA A C 1
ATOM 723 O O . ALA A 1 92 ? 14.353 -4.946 -17.358 1.00 70.31 92 ALA A O 1
ATOM 724 N N . PRO A 1 93 ? 13.115 -6.615 -16.513 1.00 73.38 93 PRO A N 1
ATOM 725 C CA . PRO A 1 93 ? 13.115 -7.380 -17.761 1.00 73.38 93 PRO A CA 1
ATOM 726 C C . PRO A 1 93 ? 12.290 -6.725 -18.875 1.00 73.38 93 PRO A C 1
ATOM 728 O O . PRO A 1 93 ? 12.686 -6.797 -20.041 1.00 73.38 93 PRO A O 1
ATOM 731 N N . GLU A 1 94 ? 11.175 -6.067 -18.547 1.00 73.06 94 GLU A N 1
ATOM 732 C CA . GLU A 1 94 ? 10.338 -5.396 -19.548 1.00 73.06 94 GLU A CA 1
ATOM 733 C C . GLU A 1 94 ? 11.053 -4.174 -20.143 1.00 73.06 94 GLU A C 1
ATOM 735 O O . GLU A 1 94 ? 11.084 -3.998 -21.363 1.00 73.06 94 GLU A O 1
ATOM 740 N N . ARG A 1 95 ? 11.777 -3.417 -19.310 1.00 71.38 95 ARG A N 1
ATOM 741 C CA . ARG A 1 95 ? 12.669 -2.341 -19.756 1.00 71.38 95 ARG A CA 1
ATOM 742 C C . ARG A 1 95 ? 13.738 -2.846 -20.722 1.00 71.38 95 ARG A C 1
ATOM 744 O O . ARG A 1 95 ? 13.976 -2.227 -21.758 1.00 71.38 95 ARG A O 1
ATOM 751 N N . LEU A 1 96 ? 14.388 -3.971 -20.415 1.00 77.06 96 LEU A N 1
ATOM 752 C CA . LEU A 1 96 ? 15.399 -4.558 -21.303 1.00 77.06 96 LEU A CA 1
ATOM 753 C C . LEU A 1 96 ? 14.800 -4.950 -22.660 1.00 77.06 96 LEU A C 1
ATOM 755 O O . LEU A 1 96 ? 15.425 -4.705 -23.693 1.00 77.06 96 LEU A O 1
ATOM 759 N N . ARG A 1 97 ? 13.583 -5.510 -22.686 1.00 78.19 97 ARG A N 1
ATOM 760 C CA . ARG A 1 97 ? 12.870 -5.807 -23.941 1.00 78.19 97 ARG A CA 1
ATOM 761 C C . ARG A 1 97 ? 12.592 -4.545 -24.751 1.00 78.19 97 ARG A C 1
ATOM 763 O O . ARG A 1 97 ? 12.864 -4.532 -25.949 1.00 78.19 97 ARG A O 1
ATOM 770 N N . GLN A 1 98 ? 12.097 -3.491 -24.109 1.00 77.94 98 GLN A N 1
ATOM 771 C CA . GLN A 1 98 ? 11.778 -2.224 -24.769 1.00 77.94 98 GLN A CA 1
ATOM 772 C C . GLN A 1 98 ? 13.031 -1.517 -25.307 1.00 77.94 98 GLN A C 1
ATOM 774 O O . GLN A 1 98 ? 13.046 -1.105 -26.466 1.00 77.94 98 GLN A O 1
ATOM 779 N N . LEU A 1 99 ? 14.116 -1.452 -24.525 1.0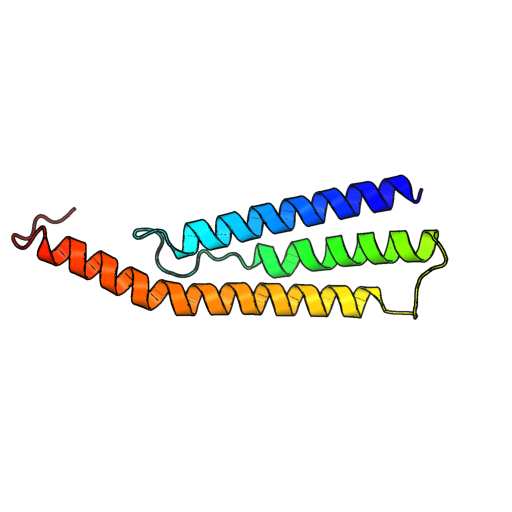0 80.31 99 LEU A N 1
ATOM 780 C CA . LEU A 1 99 ? 15.399 -0.890 -24.969 1.00 80.31 99 LEU A CA 1
ATOM 781 C C . LEU A 1 99 ? 15.982 -1.663 -26.160 1.00 80.31 99 LEU A C 1
ATOM 783 O O . LEU A 1 99 ? 16.449 -1.056 -27.124 1.00 80.31 99 LEU A O 1
ATOM 787 N N . ASN A 1 100 ? 15.911 -2.996 -26.135 1.00 82.94 100 ASN A N 1
ATOM 788 C CA . ASN A 1 100 ? 16.359 -3.829 -27.252 1.00 82.94 100 ASN A CA 1
ATOM 789 C C . ASN A 1 100 ? 15.490 -3.641 -28.505 1.00 82.94 100 ASN A C 1
ATOM 791 O O . ASN A 1 100 ? 16.024 -3.637 -29.612 1.00 82.94 100 ASN A O 1
ATOM 795 N N . ALA A 1 101 ? 14.177 -3.450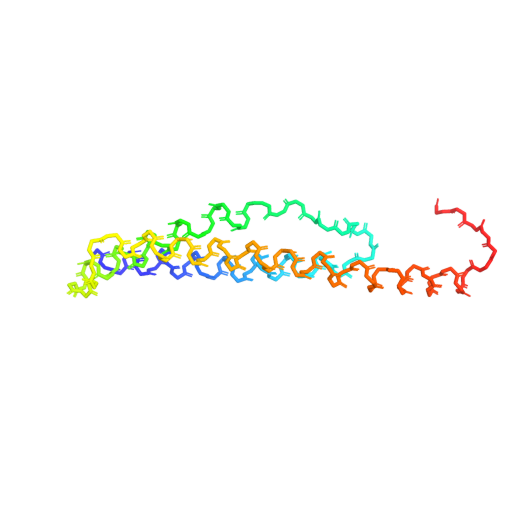 -28.346 1.00 82.25 101 ALA A N 1
ATOM 796 C CA . ALA A 1 101 ? 13.265 -3.160 -29.452 1.00 82.25 101 ALA A CA 1
ATOM 797 C C . ALA A 1 101 ? 13.513 -1.775 -30.077 1.00 82.25 101 ALA A C 1
ATOM 799 O O . ALA A 1 101 ? 13.372 -1.613 -31.287 1.00 82.25 101 ALA A O 1
ATOM 800 N N . ILE A 1 102 ? 13.905 -0.780 -29.276 1.00 80.44 102 ILE A N 1
ATOM 801 C CA . ILE A 1 102 ? 14.313 0.540 -29.778 1.00 80.44 102 ILE A CA 1
ATOM 802 C C . ILE A 1 102 ? 15.639 0.421 -30.541 1.00 80.44 102 ILE A C 1
ATOM 804 O O . ILE A 1 102 ? 15.745 0.902 -31.668 1.00 80.44 102 ILE A O 1
ATOM 808 N N . ARG A 1 103 ? 16.627 -0.286 -29.977 1.00 78.25 103 ARG A N 1
ATOM 809 C CA . ARG A 1 103 ? 17.945 -0.488 -30.602 1.00 78.25 103 ARG A CA 1
ATOM 810 C C . ARG A 1 103 ? 17.871 -1.262 -31.919 1.00 78.25 103 ARG A C 1
ATOM 812 O O . ARG A 1 103 ? 18.608 -0.954 -32.846 1.00 78.25 103 ARG A O 1
ATOM 819 N N . SER A 1 104 ? 16.982 -2.250 -32.023 1.00 79.25 104 SER A N 1
ATOM 820 C CA . SER A 1 104 ? 16.783 -2.999 -33.270 1.00 79.25 104 SER A CA 1
ATOM 821 C C . SER A 1 104 ? 16.058 -2.191 -34.349 1.00 79.25 104 SER A C 1
ATOM 823 O O . SER A 1 104 ? 16.217 -2.489 -35.530 1.00 79.25 104 SER A O 1
ATOM 825 N N . ARG A 1 105 ? 15.290 -1.161 -33.965 1.00 77.31 105 ARG A N 1
ATOM 826 C CA . ARG A 1 105 ? 14.627 -0.234 -34.895 1.00 77.31 105 ARG A CA 1
ATOM 827 C C . ARG A 1 105 ? 15.518 0.927 -35.350 1.00 77.31 105 ARG A C 1
ATOM 829 O O . ARG A 1 105 ? 15.294 1.4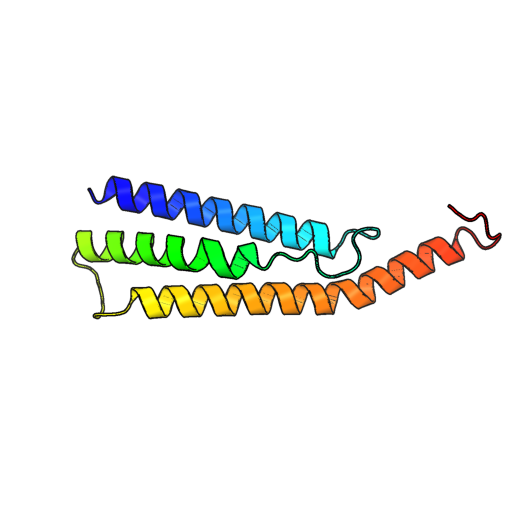18 -36.447 1.00 77.31 105 ARG A O 1
ATOM 836 N N . ASN A 1 106 ? 16.518 1.323 -34.557 1.00 72.19 106 ASN A N 1
ATOM 837 C CA . ASN A 1 106 ? 17.525 2.338 -34.907 1.00 72.19 106 ASN A CA 1
ATOM 838 C C . ASN A 1 106 ? 18.953 1.752 -34.819 1.00 72.19 106 ASN A C 1
ATOM 840 O O . ASN A 1 106 ? 19.661 1.989 -33.838 1.00 72.19 106 ASN A O 1
ATOM 844 N N . PRO A 1 107 ? 19.387 0.954 -35.815 1.00 61.78 107 PRO A N 1
ATOM 845 C CA . PRO A 1 107 ? 20.723 0.352 -35.826 1.00 61.78 107 PRO A CA 1
ATOM 846 C C . PRO A 1 107 ? 21.846 1.353 -36.148 1.00 61.78 107 PRO A C 1
ATOM 848 O O . PRO A 1 107 ? 23.005 1.090 -35.828 1.00 61.78 107 PRO A O 1
ATOM 851 N N . GLU A 1 108 ? 21.521 2.500 -36.750 1.00 61.12 108 GLU A N 1
ATOM 852 C CA . GLU A 1 108 ? 22.461 3.592 -37.011 1.00 61.12 108 GLU A CA 1
ATOM 853 C C . GLU A 1 108 ? 22.401 4.581 -35.840 1.00 61.12 108 GLU A C 1
ATOM 855 O O . GLU A 1 108 ? 21.387 5.238 -35.619 1.00 61.12 108 GLU A O 1
ATOM 860 N N . GLY A 1 109 ? 23.458 4.625 -35.028 1.00 59.69 109 GLY A N 1
ATOM 861 C CA . GLY A 1 109 ? 23.515 5.375 -33.772 1.00 59.69 109 GLY A CA 1
ATOM 862 C C . GLY A 1 109 ? 23.414 6.893 -33.922 1.00 59.69 109 GLY A C 1
ATOM 863 O O . GLY A 1 109 ? 24.423 7.587 -33.853 1.00 59.69 109 GLY A O 1
ATOM 864 N N . GLY A 1 110 ? 22.196 7.414 -34.037 1.00 51.59 110 GLY A N 1
ATOM 865 C CA . GLY A 1 110 ? 21.890 8.767 -33.593 1.00 51.59 110 GLY A CA 1
ATOM 866 C C . GLY A 1 110 ? 21.807 8.773 -32.070 1.00 51.59 110 GLY A C 1
ATOM 867 O O . GLY A 1 110 ? 20.884 8.181 -31.508 1.00 51.59 110 GLY A O 1
ATOM 868 N N . GLU A 1 111 ? 22.787 9.386 -31.403 1.00 51.47 111 GLU A N 1
ATOM 869 C CA . GLU A 1 111 ? 22.628 9.805 -30.006 1.00 51.47 111 GLU A CA 1
ATOM 870 C C . GLU A 1 111 ? 21.341 10.649 -29.866 1.00 51.47 111 GLU A C 1
ATOM 872 O O . GLU A 1 111 ? 20.978 11.342 -30.823 1.00 51.47 111 GLU A O 1
ATOM 877 N N . PRO A 1 112 ? 20.617 10.548 -28.735 1.00 57.53 112 PRO A N 1
ATOM 878 C CA . PRO A 1 112 ? 19.431 11.366 -28.488 1.00 57.53 112 PRO A CA 1
ATOM 879 C C . PRO A 1 112 ? 19.738 12.869 -28.479 1.00 57.53 112 PRO A C 1
ATOM 881 O O . PRO A 1 112 ? 20.836 13.253 -28.015 1.00 57.53 112 PRO A O 1
#